Protein AF-A0A930E188-F1 (afdb_monomer_lite)

pLDDT: mean 73.56, std 12.76, range [31.89, 90.88]

InterPro domains:
  IPR025531 Protein of unknown function DUF4418 [PF14387] (14-129)

Sequence (132 aa):
MEILKKKFINFIVLLLGVVLALTPFIIAPVCPAMANGMRMSCYYSGLFATYVGIGIVITSLISIFVNNKIVNIVLSVINIIAGVCVHLIPNKIIKISVGMGKDGAPRFMGYCMKDTMECIKHHTFTIVSILG

Radius of gyration: 17.39 Å; chains: 1; bounding box: 45×28×47 Å

Organism: NCBI:txid33033

Secondary structure (DSSP, 8-state):
-HHHHHHHHHHHHHHHHHHHHHHHHHTSPPPPPPTTSPPPHHHHHHHHHHHHHHHHHHHHHHHHH---HHHHHHHHHHHHHHHHHHHHTTTTSS--EEEE-TTSPEEETT----TTSHHHHTT-S---SS--

Foldseek 3Di:
DVLCVVLVVLVVQLVVLVCQLCCCPPQAPFFDQDPVRDHALSVVLNVLSNVLSVVSNVLSVVLSVDPDPVSVVVSVVVNVVSVVCNVCQLQVVPWDFPDADPVRHTHGHNDDDDCPTSNNVSCPSPDDPPPD

Structure (mmCIF, N/CA/C/O backbone):
data_AF-A0A930E188-F1
#
_entry.id   AF-A0A930E188-F1
#
loop_
_atom_site.group_PDB
_atom_site.id
_atom_site.type_symbol
_atom_site.label_atom_id
_atom_site.label_alt_id
_atom_site.label_comp_id
_atom_site.label_asym_id
_atom_site.label_entity_id
_atom_site.label_seq_id
_atom_site.pdbx_PDB_ins_code
_atom_site.Cartn_x
_atom_site.Cartn_y
_atom_site.Cartn_z
_atom_site.occupancy
_atom_site.B_iso_or_equiv
_atom_site.auth_seq_id
_atom_site.auth_comp_id
_atom_site.auth_asym_id
_atom_site.auth_atom_id
_atom_site.pdbx_PDB_model_num
ATOM 1 N N . MET A 1 1 ? -21.201 -15.683 20.700 1.00 48.59 1 MET A N 1
ATOM 2 C CA . MET A 1 1 ? -21.190 -15.260 19.277 1.00 48.59 1 MET A CA 1
ATOM 3 C C . MET A 1 1 ? -21.495 -13.759 19.082 1.00 48.59 1 MET A C 1
ATOM 5 O O . MET A 1 1 ? -21.792 -13.350 17.971 1.00 48.59 1 MET A O 1
ATOM 9 N N . GLU A 1 2 ? -21.393 -12.904 20.114 1.00 50.53 2 GLU A N 1
ATOM 10 C CA . GLU A 1 2 ? -21.699 -11.458 19.997 1.00 50.53 2 GLU A CA 1
ATOM 11 C C . GLU A 1 2 ? -20.457 -10.574 19.787 1.00 50.53 2 GLU A C 1
ATOM 13 O O . GLU A 1 2 ? -20.514 -9.560 19.093 1.00 50.53 2 GLU A O 1
ATOM 18 N N . ILE A 1 3 ? -19.301 -10.998 20.308 1.00 53.53 3 ILE A N 1
ATOM 19 C CA . ILE A 1 3 ? -18.008 -10.318 20.114 1.00 53.53 3 ILE A CA 1
ATOM 20 C C . ILE A 1 3 ? -17.592 -10.342 18.638 1.00 53.53 3 ILE A C 1
ATOM 22 O O . ILE A 1 3 ? -17.099 -9.339 18.122 1.00 53.53 3 ILE A O 1
ATOM 26 N N . LEU A 1 4 ? -17.872 -11.452 17.942 1.00 53.91 4 LEU A N 1
ATOM 27 C CA . LEU A 1 4 ? -17.606 -11.589 16.511 1.00 53.91 4 LEU A CA 1
ATOM 28 C C . LEU A 1 4 ? -18.449 -10.608 15.685 1.00 53.91 4 LEU A C 1
ATOM 30 O O . LEU A 1 4 ? -17.914 -10.016 14.763 1.00 53.91 4 LEU A O 1
ATOM 34 N N . LYS A 1 5 ? -19.722 -10.366 16.045 1.00 56.88 5 LYS A N 1
ATOM 35 C CA . LYS A 1 5 ? -20.586 -9.383 15.360 1.00 56.88 5 LYS A CA 1
ATOM 36 C C . LYS A 1 5 ? -20.114 -7.942 15.571 1.00 56.88 5 LYS A C 1
ATOM 38 O O . LYS A 1 5 ? -20.101 -7.170 14.620 1.00 56.88 5 LYS A O 1
ATOM 43 N N . LYS A 1 6 ? -19.686 -7.579 16.789 1.00 62.34 6 LYS A N 1
ATOM 44 C CA . LYS A 1 6 ? -19.183 -6.222 17.091 1.00 62.34 6 LYS A CA 1
ATOM 45 C C . LYS A 1 6 ? -17.824 -5.915 16.455 1.00 62.34 6 LYS A C 1
ATOM 47 O O . LYS A 1 6 ? -17.556 -4.756 16.161 1.00 62.34 6 LYS A O 1
ATOM 52 N N . LYS A 1 7 ? -16.971 -6.927 16.257 1.00 70.25 7 LYS A N 1
ATOM 53 C CA . LYS A 1 7 ? -15.609 -6.774 15.702 1.00 70.25 7 LYS A CA 1
ATOM 54 C C . LYS A 1 7 ? -15.448 -7.367 14.298 1.00 70.25 7 LYS A C 1
ATOM 56 O O . LYS A 1 7 ? -14.330 -7.442 13.797 1.00 70.25 7 LYS A O 1
ATOM 61 N N . PHE A 1 8 ? -16.553 -7.737 13.647 1.00 78.56 8 PHE A N 1
ATOM 62 C CA . PHE A 1 8 ? -16.563 -8.349 12.316 1.00 78.56 8 PHE A CA 1
ATOM 63 C C . PHE A 1 8 ? -15.866 -7.470 11.275 1.00 78.56 8 PHE A C 1
ATOM 65 O O . PHE A 1 8 ? -15.075 -7.957 10.477 1.00 78.56 8 PHE A O 1
ATOM 72 N N . ILE A 1 9 ? -16.100 -6.157 11.344 1.00 78.69 9 ILE A N 1
ATOM 73 C CA . ILE A 1 9 ? -15.486 -5.179 10.441 1.00 78.69 9 ILE A CA 1
ATOM 74 C C . ILE A 1 9 ? -13.961 -5.181 10.601 1.00 78.69 9 ILE A C 1
ATOM 76 O O . ILE A 1 9 ? -13.252 -5.304 9.610 1.00 78.69 9 ILE A O 1
ATOM 80 N N . ASN A 1 10 ? -13.442 -5.138 11.835 1.00 80.56 10 ASN A N 1
ATOM 81 C CA . ASN A 1 10 ? -11.996 -5.206 12.081 1.00 80.56 10 ASN A CA 1
ATOM 82 C C . ASN A 1 10 ? -11.393 -6.528 11.592 1.00 80.56 10 ASN A C 1
ATOM 84 O O . ASN A 1 10 ? -10.270 -6.540 11.097 1.00 80.56 10 ASN A O 1
ATOM 88 N N . PHE A 1 11 ? -12.136 -7.631 11.703 1.00 82.69 11 PHE A N 1
ATOM 89 C CA . PHE A 1 11 ? -11.699 -8.926 11.189 1.00 82.69 11 PHE A CA 1
ATOM 90 C C . PHE A 1 11 ? -11.623 -8.942 9.654 1.00 82.69 11 PHE A C 1
ATOM 92 O O . PHE A 1 11 ? -10.653 -9.449 9.096 1.00 82.69 11 PHE A O 1
ATOM 99 N N . ILE A 1 12 ? -12.593 -8.328 8.968 1.00 85.62 12 ILE A N 1
ATOM 100 C CA . ILE A 1 12 ? -12.548 -8.142 7.510 1.00 85.62 12 ILE A CA 1
ATOM 101 C C . ILE A 1 12 ? -11.349 -7.276 7.116 1.00 85.62 12 ILE A C 1
ATOM 103 O O . ILE A 1 12 ? -10.606 -7.652 6.215 1.00 85.62 12 ILE A O 1
ATOM 107 N N . VAL A 1 13 ? -11.132 -6.142 7.789 1.00 85.19 13 VAL A N 1
ATOM 108 C CA . VAL A 1 13 ? -10.003 -5.242 7.491 1.00 85.19 13 VAL A CA 1
ATOM 109 C C . VAL A 1 13 ? -8.664 -5.945 7.723 1.00 85.19 13 VAL A C 1
ATOM 111 O O . VAL A 1 13 ? -7.750 -5.793 6.918 1.00 85.19 13 VAL A O 1
ATOM 114 N N . LEU A 1 14 ? -8.564 -6.774 8.764 1.00 87.94 14 LEU A N 1
ATOM 115 C CA . LEU A 1 14 ? -7.393 -7.609 9.014 1.00 87.94 14 LEU A CA 1
ATOM 116 C C . LEU A 1 14 ? -7.152 -8.593 7.864 1.00 87.94 14 LEU A C 1
ATOM 118 O O . LEU A 1 14 ? -6.034 -8.673 7.361 1.00 87.94 14 LEU A O 1
ATOM 122 N N . LEU A 1 15 ? -8.192 -9.297 7.409 1.00 87.75 15 LEU A N 1
ATOM 123 C CA . LEU A 1 15 ? -8.089 -10.238 6.292 1.00 87.75 15 LEU A CA 1
ATOM 124 C C . LEU A 1 15 ? -7.692 -9.525 4.991 1.00 87.75 15 LEU A C 1
ATOM 126 O O . LEU A 1 15 ? -6.794 -9.983 4.289 1.00 87.75 15 LEU A O 1
ATOM 130 N N . LEU A 1 16 ? -8.291 -8.367 4.707 1.00 85.38 16 LEU A N 1
ATOM 131 C CA . LEU A 1 16 ? -7.928 -7.526 3.564 1.00 85.38 16 LEU A CA 1
ATOM 132 C C . LEU A 1 16 ? -6.478 -7.031 3.649 1.00 85.38 16 LEU A C 1
ATOM 134 O O . LEU A 1 16 ? -5.777 -7.042 2.641 1.00 85.38 16 LEU A O 1
ATOM 138 N N . GLY A 1 17 ? -6.001 -6.650 4.837 1.00 85.62 17 GLY A N 1
ATOM 139 C CA . GLY A 1 17 ? -4.606 -6.264 5.062 1.00 85.62 17 GLY A CA 1
ATOM 140 C C . GLY A 1 17 ? -3.624 -7.405 4.777 1.00 85.62 17 GLY A C 1
ATOM 141 O O . GLY A 1 17 ? -2.593 -7.184 4.142 1.00 85.62 17 GLY A O 1
ATOM 142 N N . VAL A 1 18 ? -3.970 -8.636 5.170 1.00 88.44 18 VAL A N 1
ATOM 143 C CA . VAL A 1 18 ? -3.175 -9.838 4.864 1.00 88.44 18 VAL A CA 1
ATOM 144 C C . VAL A 1 18 ? -3.134 -10.098 3.357 1.00 88.44 18 VAL A C 1
ATOM 146 O O . VAL A 1 18 ? -2.053 -10.296 2.801 1.00 88.44 18 VAL A O 1
ATOM 149 N N . VAL A 1 19 ? -4.285 -10.041 2.679 1.00 86.81 19 VAL A N 1
ATOM 150 C CA . VAL A 1 19 ? -4.356 -10.197 1.215 1.00 86.81 19 VAL A CA 1
ATOM 151 C C . VAL A 1 19 ? -3.512 -9.126 0.519 1.00 86.81 19 VAL A C 1
ATOM 153 O O . VAL A 1 19 ? -2.730 -9.447 -0.378 1.00 86.81 19 VAL A O 1
ATOM 156 N N . LEU A 1 20 ? -3.592 -7.870 0.967 1.00 85.44 20 LEU A N 1
ATOM 157 C CA . LEU A 1 20 ? -2.796 -6.770 0.423 1.00 85.44 20 LEU A CA 1
ATOM 158 C C . LEU A 1 20 ? -1.291 -7.008 0.598 1.00 85.44 20 LEU A C 1
ATOM 160 O O . LEU A 1 20 ? -0.526 -6.796 -0.340 1.00 85.44 20 LEU A O 1
ATOM 164 N N . ALA A 1 21 ? -0.862 -7.497 1.764 1.00 85.00 21 ALA A N 1
ATOM 165 C CA . ALA A 1 21 ? 0.547 -7.772 2.035 1.00 85.00 21 ALA A CA 1
ATOM 166 C C . ALA A 1 21 ? 1.117 -8.912 1.172 1.00 85.00 21 ALA A C 1
ATOM 168 O O . ALA A 1 21 ? 2.288 -8.872 0.790 1.00 85.00 21 ALA A O 1
ATOM 169 N N . LEU A 1 22 ? 0.279 -9.903 0.851 1.00 82.56 22 LEU A N 1
ATOM 170 C CA . LEU A 1 22 ? 0.619 -11.071 0.030 1.00 82.56 22 LEU A CA 1
ATOM 171 C C . LEU A 1 22 ? 0.512 -10.809 -1.478 1.00 82.56 22 LEU A C 1
ATOM 173 O O . LEU A 1 22 ? 1.093 -11.548 -2.275 1.00 82.56 22 LEU A O 1
ATOM 177 N N . THR A 1 23 ? -0.211 -9.761 -1.878 1.00 80.31 23 THR A N 1
ATOM 178 C CA . THR A 1 23 ? -0.449 -9.412 -3.286 1.00 80.31 23 THR A CA 1
ATOM 179 C C . THR A 1 23 ? 0.856 -9.323 -4.095 1.00 80.31 23 THR A C 1
ATOM 181 O O . THR A 1 23 ? 0.923 -9.993 -5.125 1.00 80.31 23 THR A O 1
ATOM 184 N N . PRO A 1 24 ? 1.927 -8.644 -3.623 1.00 76.44 24 PRO A N 1
ATOM 185 C CA . PRO A 1 24 ? 3.201 -8.525 -4.344 1.00 76.44 24 PRO A CA 1
ATOM 186 C C . PRO A 1 24 ? 3.986 -9.831 -4.536 1.00 76.44 24 PRO A C 1
ATOM 188 O O . PRO A 1 24 ? 4.988 -9.837 -5.251 1.00 76.44 24 PRO A O 1
ATOM 191 N N . PHE A 1 25 ? 3.578 -10.913 -3.864 1.00 77.94 25 PHE A N 1
ATOM 192 C CA . PHE A 1 25 ? 4.265 -12.207 -3.881 1.00 77.94 25 PHE A CA 1
ATOM 193 C C . PHE A 1 25 ? 3.471 -13.300 -4.601 1.00 77.94 25 PHE A C 1
ATOM 195 O O . PHE A 1 25 ? 4.081 -14.177 -5.202 1.00 77.94 25 PHE A O 1
ATOM 202 N N . ILE A 1 26 ? 2.134 -13.268 -4.524 1.00 76.19 26 ILE A N 1
ATOM 203 C CA . ILE A 1 26 ? 1.269 -14.358 -5.012 1.00 76.19 26 ILE A CA 1
ATOM 204 C C . ILE A 1 26 ? 0.428 -13.929 -6.215 1.00 76.19 26 ILE A C 1
ATOM 206 O O . ILE A 1 26 ? 0.383 -14.624 -7.222 1.00 76.19 26 ILE A O 1
ATOM 210 N N . ILE A 1 27 ? -0.277 -12.804 -6.093 1.00 69.31 27 ILE A N 1
ATOM 211 C CA . ILE A 1 27 ? -1.292 -12.383 -7.073 1.00 69.31 27 ILE A CA 1
ATOM 212 C C . ILE A 1 27 ? -0.642 -11.576 -8.198 1.00 69.31 27 ILE A C 1
ATOM 214 O O . ILE A 1 27 ? -1.064 -11.620 -9.350 1.00 69.31 27 ILE A O 1
ATOM 218 N N . ALA A 1 28 ? 0.361 -10.794 -7.824 1.00 70.81 28 ALA A N 1
ATOM 219 C CA . ALA A 1 28 ? 0.806 -9.646 -8.574 1.00 70.81 28 ALA A CA 1
ATOM 220 C C . ALA A 1 28 ? 2.326 -9.490 -8.343 1.00 70.81 28 ALA A C 1
ATOM 222 O O . ALA A 1 28 ? 2.772 -8.622 -7.587 1.00 70.81 28 ALA A O 1
ATOM 223 N N . PRO A 1 29 ? 3.139 -10.416 -8.883 1.00 69.56 29 PRO A N 1
ATOM 224 C CA . PRO A 1 29 ? 4.547 -10.522 -8.529 1.00 69.56 29 PRO A CA 1
ATOM 225 C C . PRO A 1 29 ? 5.357 -9.306 -8.993 1.00 69.56 29 PRO A C 1
ATOM 227 O O . PRO A 1 29 ? 5.238 -8.829 -10.125 1.00 69.56 29 PRO A O 1
ATOM 230 N N . VAL A 1 30 ? 6.223 -8.810 -8.109 1.00 71.88 30 VAL A N 1
ATOM 231 C CA . VAL A 1 30 ? 7.165 -7.727 -8.433 1.00 71.88 30 VAL A CA 1
ATOM 232 C C . VAL A 1 30 ? 8.327 -8.188 -9.309 1.00 71.88 30 VAL A C 1
ATOM 234 O O . VAL A 1 30 ? 8.714 -9.355 -9.308 1.00 71.88 30 VAL A O 1
ATOM 237 N N . CYS A 1 31 ? 8.959 -7.237 -10.007 1.00 71.69 31 CYS A N 1
ATOM 238 C CA . CYS A 1 31 ? 10.159 -7.521 -10.790 1.00 71.69 31 CYS A CA 1
ATOM 239 C C . CYS A 1 31 ? 11.302 -8.102 -9.932 1.00 71.69 31 CYS A C 1
ATOM 241 O O . CYS A 1 31 ? 11.628 -7.532 -8.880 1.00 71.69 31 CYS A O 1
ATOM 243 N N . PRO A 1 32 ? 11.986 -9.157 -10.416 1.00 69.38 32 PRO A N 1
ATOM 244 C CA . PRO A 1 32 ? 13.183 -9.681 -9.773 1.00 69.38 32 PRO A CA 1
ATOM 245 C C . PRO A 1 32 ? 14.347 -8.680 -9.838 1.00 69.38 32 PRO A C 1
ATOM 247 O O . PRO A 1 32 ? 14.324 -7.694 -10.582 1.00 69.38 32 PRO A O 1
ATOM 250 N N . ALA A 1 33 ? 15.386 -8.932 -9.037 1.00 71.06 33 ALA A N 1
ATOM 251 C CA . ALA A 1 33 ? 16.620 -8.156 -9.101 1.00 71.06 33 ALA A CA 1
ATOM 252 C C . ALA A 1 33 ? 17.249 -8.261 -10.499 1.00 71.06 33 ALA A C 1
ATOM 254 O O . ALA A 1 33 ? 17.267 -9.333 -11.104 1.00 71.06 33 ALA A O 1
ATOM 255 N N . MET A 1 34 ? 17.768 -7.147 -11.017 1.00 71.19 34 MET A N 1
ATOM 256 C CA . MET A 1 34 ? 18.509 -7.159 -12.275 1.00 71.19 34 MET A CA 1
ATOM 257 C C . MET A 1 34 ? 19.840 -7.906 -12.109 1.00 71.19 34 MET A C 1
ATOM 259 O O . MET A 1 34 ? 20.406 -7.948 -11.018 1.00 71.19 34 MET A O 1
ATOM 263 N N . ALA A 1 35 ? 20.394 -8.406 -13.217 1.00 71.31 35 ALA A N 1
ATOM 264 C CA . ALA A 1 35 ? 21.690 -9.097 -13.248 1.00 71.31 35 ALA A CA 1
ATOM 265 C C . ALA A 1 35 ? 22.866 -8.262 -12.693 1.00 71.31 35 ALA A C 1
ATOM 267 O O . ALA A 1 35 ? 23.878 -8.807 -12.278 1.00 71.31 35 ALA A O 1
ATOM 268 N N . ASN A 1 36 ? 22.726 -6.936 -12.656 1.00 71.31 36 ASN A N 1
ATOM 269 C CA . ASN A 1 36 ? 23.698 -5.995 -12.095 1.00 71.31 36 ASN A CA 1
ATOM 270 C C . ASN A 1 36 ? 23.437 -5.652 -10.610 1.00 71.31 36 ASN A C 1
ATOM 272 O O . ASN A 1 36 ? 23.963 -4.661 -10.111 1.00 71.31 36 ASN A O 1
ATOM 276 N N . GLY A 1 37 ? 22.586 -6.417 -9.916 1.00 70.88 37 GLY A N 1
ATOM 277 C CA . GLY A 1 37 ? 22.263 -6.239 -8.495 1.00 70.88 37 GLY A CA 1
ATOM 278 C C . GLY A 1 37 ? 21.290 -5.094 -8.181 1.00 70.88 37 GLY A C 1
ATOM 279 O O . GLY A 1 37 ? 20.841 -4.965 -7.043 1.00 70.88 37 GLY A O 1
ATOM 280 N N . MET A 1 38 ? 20.914 -4.273 -9.167 1.00 71.12 38 MET A N 1
ATOM 281 C CA . MET A 1 38 ? 19.991 -3.152 -8.968 1.00 71.12 38 MET A CA 1
ATOM 282 C C . MET A 1 38 ? 18.518 -3.603 -8.956 1.00 71.12 38 MET A C 1
ATOM 284 O O . MET A 1 38 ? 18.125 -4.554 -9.637 1.00 71.12 38 MET A O 1
ATOM 288 N N . ARG A 1 39 ? 17.670 -2.890 -8.201 1.00 73.50 39 ARG A N 1
ATOM 289 C CA . ARG A 1 39 ? 16.217 -3.132 -8.118 1.00 73.50 39 ARG A CA 1
ATOM 290 C C . ARG A 1 39 ? 15.441 -2.131 -8.980 1.00 73.50 39 ARG A C 1
ATOM 292 O O . ARG A 1 39 ? 15.806 -0.961 -9.082 1.00 73.50 39 ARG A O 1
ATOM 299 N N . MET A 1 40 ? 14.364 -2.594 -9.614 1.00 72.44 40 MET A N 1
ATOM 300 C CA . MET A 1 40 ? 13.453 -1.739 -10.391 1.00 72.44 40 MET A CA 1
ATOM 301 C C . MET A 1 40 ? 12.504 -0.959 -9.490 1.00 72.44 40 MET A C 1
ATOM 303 O O . MET A 1 40 ? 12.265 -1.346 -8.355 1.00 72.44 40 MET A O 1
ATOM 307 N N . SER A 1 41 ? 11.893 0.107 -10.007 1.00 72.00 41 SER A N 1
ATOM 308 C CA . SER A 1 41 ? 10.929 0.882 -9.216 1.00 72.00 41 SER A CA 1
ATOM 309 C C . SER A 1 41 ? 9.689 0.062 -8.806 1.00 72.00 41 SER A C 1
ATOM 311 O O . SER A 1 41 ? 9.206 0.214 -7.688 1.00 72.00 41 SER A O 1
ATOM 313 N N . CYS A 1 42 ? 9.251 -0.885 -9.652 1.00 72.62 42 CYS A N 1
ATOM 314 C CA . CYS A 1 42 ? 8.180 -1.844 -9.352 1.00 72.62 42 CYS A CA 1
ATOM 315 C C . CYS A 1 42 ? 8.462 -2.674 -8.088 1.00 72.62 42 CYS A C 1
ATOM 317 O O . CYS A 1 42 ? 7.555 -2.918 -7.295 1.00 72.62 42 CYS A O 1
ATOM 319 N N . TYR A 1 43 ? 9.729 -3.033 -7.847 1.00 77.94 4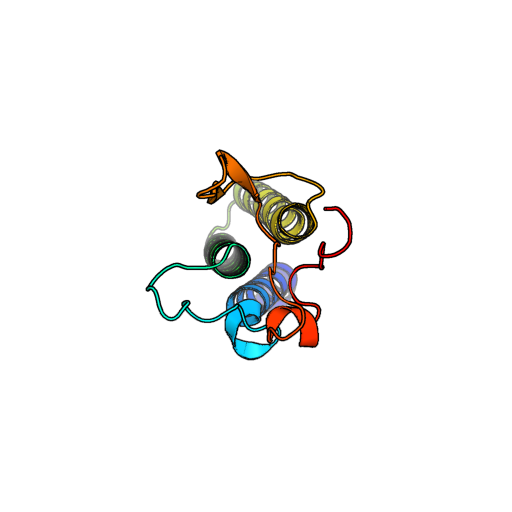3 TYR A N 1
ATOM 320 C CA . TYR A 1 43 ? 10.126 -3.724 -6.620 1.00 77.94 43 TYR A CA 1
ATOM 321 C C . TYR A 1 43 ? 9.763 -2.902 -5.379 1.00 77.94 43 TYR A C 1
ATOM 323 O O . TYR A 1 43 ? 9.175 -3.429 -4.441 1.00 77.94 43 TYR A O 1
ATOM 331 N N . TYR A 1 44 ? 10.043 -1.597 -5.396 1.00 77.38 44 TYR A N 1
ATOM 332 C CA . TYR A 1 44 ? 9.718 -0.705 -4.284 1.00 77.38 44 TYR A CA 1
ATOM 333 C C . TYR A 1 44 ? 8.217 -0.453 -4.138 1.00 77.38 44 TYR A C 1
ATOM 335 O O . TYR A 1 44 ? 7.750 -0.250 -3.023 1.00 77.38 44 TYR A O 1
ATOM 343 N N . SER A 1 45 ? 7.451 -0.498 -5.229 1.00 78.19 45 SER A N 1
ATOM 344 C CA . SER A 1 45 ? 5.987 -0.395 -5.176 1.00 78.19 45 SER A CA 1
ATOM 345 C C . SER A 1 45 ? 5.340 -1.604 -4.520 1.00 78.19 45 SER A C 1
ATOM 347 O O . SER A 1 45 ? 4.470 -1.432 -3.667 1.00 78.19 45 SER A O 1
ATOM 349 N N . GLY A 1 46 ? 5.794 -2.816 -4.845 1.00 78.94 46 GLY A N 1
ATOM 350 C CA . GLY A 1 46 ? 5.323 -3.995 -4.126 1.00 78.94 46 GLY A CA 1
ATOM 351 C C . GLY A 1 46 ? 5.789 -4.010 -2.681 1.00 78.94 46 GLY A C 1
ATOM 352 O O . GLY A 1 46 ? 4.980 -4.268 -1.802 1.00 78.94 46 GLY A O 1
ATOM 353 N N . LEU A 1 47 ? 7.036 -3.615 -2.409 1.00 84.06 47 LEU A N 1
ATOM 354 C CA . LEU A 1 47 ? 7.526 -3.472 -1.037 1.00 84.06 47 LEU A CA 1
ATOM 355 C C . LEU A 1 47 ? 6.667 -2.485 -0.227 1.00 84.06 47 LEU A C 1
ATOM 357 O O . LEU A 1 47 ? 6.322 -2.754 0.920 1.00 84.06 47 LEU A O 1
ATOM 361 N N . PHE A 1 48 ? 6.278 -1.362 -0.837 1.00 84.44 48 PHE A N 1
ATOM 362 C CA . PHE A 1 48 ? 5.382 -0.378 -0.236 1.00 84.44 48 PHE A CA 1
ATOM 363 C C . PHE A 1 48 ? 4.003 -0.974 0.067 1.00 84.44 48 PHE A C 1
ATOM 365 O O . PHE A 1 48 ? 3.527 -0.854 1.195 1.00 84.44 48 PHE A O 1
ATOM 372 N N . ALA A 1 49 ? 3.389 -1.670 -0.895 1.00 84.38 49 ALA A N 1
ATOM 373 C CA . ALA A 1 49 ? 2.114 -2.355 -0.684 1.00 84.38 49 ALA A CA 1
ATOM 374 C C . ALA A 1 49 ? 2.207 -3.414 0.430 1.00 84.38 49 ALA A C 1
ATOM 376 O O . ALA A 1 49 ? 1.319 -3.482 1.279 1.00 84.38 49 ALA A O 1
ATOM 377 N N . THR A 1 50 ? 3.307 -4.174 0.488 1.00 87.31 50 THR A N 1
ATOM 378 C CA . THR A 1 50 ? 3.576 -5.128 1.571 1.00 87.31 50 THR A CA 1
ATOM 379 C C . THR A 1 50 ? 3.659 -4.430 2.923 1.00 87.31 50 THR A C 1
ATOM 381 O O . THR A 1 50 ? 2.959 -4.829 3.851 1.00 87.31 50 THR A O 1
ATOM 384 N N . TYR A 1 51 ? 4.467 -3.375 3.049 1.00 88.75 51 TYR A N 1
ATOM 385 C CA . TYR A 1 51 ? 4.625 -2.662 4.318 1.00 88.75 51 TYR A CA 1
ATOM 386 C C . TYR A 1 51 ? 3.330 -2.013 4.792 1.00 88.75 51 TYR A C 1
ATOM 388 O O . TYR A 1 51 ? 3.007 -2.096 5.976 1.00 88.75 51 TYR A O 1
ATOM 396 N N . VAL A 1 52 ? 2.565 -1.407 3.883 1.00 88.06 52 VAL A N 1
ATOM 397 C CA . VAL A 1 52 ? 1.267 -0.832 4.236 1.00 88.06 52 VAL A CA 1
ATOM 398 C C . VAL A 1 52 ? 0.269 -1.925 4.621 1.00 88.06 52 VAL A C 1
ATOM 400 O O . 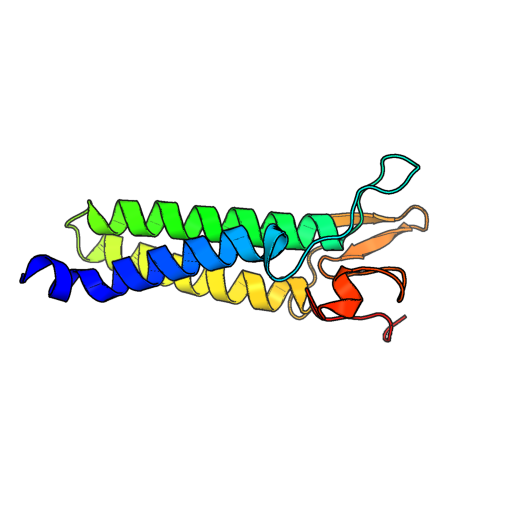VAL A 1 52 ? -0.420 -1.774 5.627 1.00 88.06 52 VAL A O 1
ATOM 403 N N . GLY A 1 53 ? 0.226 -3.046 3.894 1.00 87.50 53 GLY A N 1
ATOM 404 C CA . GLY A 1 53 ? -0.604 -4.200 4.248 1.00 87.50 53 GLY A CA 1
ATOM 405 C C . GLY A 1 53 ? -0.285 -4.739 5.644 1.00 87.50 53 GLY A C 1
ATOM 406 O O . GLY A 1 53 ? -1.189 -4.893 6.463 1.00 87.50 53 GLY A O 1
ATOM 407 N N . ILE A 1 54 ? 1.000 -4.924 5.966 1.00 90.44 54 ILE A N 1
ATOM 408 C CA . ILE A 1 54 ? 1.454 -5.315 7.312 1.00 90.44 54 ILE A CA 1
ATOM 409 C C . ILE A 1 54 ? 1.033 -4.268 8.353 1.00 90.44 54 ILE A C 1
ATOM 411 O O . ILE A 1 54 ? 0.527 -4.629 9.416 1.00 90.44 54 ILE A O 1
ATOM 415 N N . GLY A 1 55 ? 1.183 -2.978 8.042 1.00 89.50 55 GLY A N 1
ATOM 416 C CA . GLY A 1 55 ? 0.725 -1.885 8.898 1.00 89.50 55 GLY A 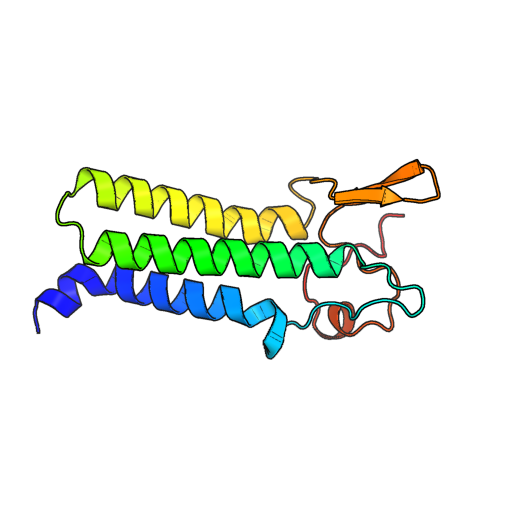CA 1
ATOM 417 C C . GLY A 1 55 ? -0.768 -1.986 9.222 1.00 89.50 55 GLY A C 1
ATOM 418 O O . GLY A 1 55 ? -1.134 -1.932 10.394 1.00 89.50 55 GLY A O 1
ATOM 419 N N . ILE A 1 56 ? -1.611 -2.224 8.212 1.00 89.25 56 ILE A N 1
ATOM 420 C CA . ILE A 1 56 ? -3.064 -2.410 8.369 1.00 89.25 56 ILE A CA 1
ATOM 421 C C . I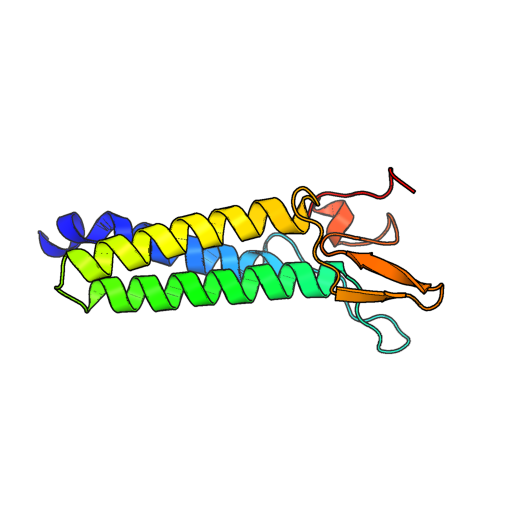LE A 1 56 ? -3.380 -3.637 9.234 1.00 89.25 56 ILE A C 1
ATOM 423 O O . ILE A 1 56 ? -4.302 -3.594 10.050 1.00 89.25 56 ILE A O 1
ATOM 427 N N . VAL A 1 57 ? -2.625 -4.731 9.098 1.00 90.88 57 VAL A N 1
ATOM 428 C CA . VAL A 1 57 ? -2.799 -5.926 9.940 1.00 90.88 57 VAL A CA 1
ATOM 429 C C . VAL A 1 57 ? -2.491 -5.609 11.404 1.00 90.88 57 VAL A C 1
ATOM 431 O O . VAL A 1 57 ? -3.293 -5.936 12.281 1.00 90.88 57 VAL A O 1
ATOM 434 N N . ILE A 1 58 ? -1.373 -4.929 11.674 1.00 90.31 58 ILE A N 1
ATOM 435 C CA . ILE A 1 58 ? -0.954 -4.564 13.035 1.00 90.31 58 ILE A CA 1
ATOM 436 C C . ILE A 1 58 ? -1.961 -3.604 13.676 1.00 90.31 58 ILE A C 1
ATOM 438 O O . ILE A 1 58 ? -2.411 -3.843 14.797 1.00 90.31 58 ILE A O 1
ATOM 442 N N . THR A 1 59 ? -2.369 -2.544 12.977 1.00 88.06 59 THR A N 1
ATOM 443 C CA . THR A 1 59 ? -3.368 -1.595 13.498 1.00 88.06 59 THR A CA 1
ATOM 444 C C . THR A 1 59 ? -4.720 -2.275 13.718 1.00 88.06 59 THR A C 1
ATOM 446 O O . THR A 1 59 ? -5.382 -2.016 14.723 1.00 88.06 59 THR A O 1
ATOM 449 N N . SER A 1 60 ? -5.124 -3.198 12.843 1.00 85.56 60 SER A N 1
ATOM 450 C CA . SER A 1 60 ? -6.373 -3.954 13.008 1.00 85.56 60 SER A CA 1
ATOM 451 C C . SER A 1 60 ? -6.320 -4.888 14.218 1.00 85.56 60 SER A C 1
ATOM 453 O O . SER A 1 60 ? -7.289 -4.946 14.975 1.00 85.56 60 SER A O 1
ATOM 455 N N . LEU A 1 61 ? -5.185 -5.553 14.465 1.00 87.25 61 LEU A N 1
ATOM 456 C CA . LEU A 1 61 ? -4.946 -6.324 15.691 1.00 87.25 61 LEU A CA 1
ATOM 457 C C . LEU A 1 61 ? -5.060 -5.435 16.933 1.00 87.25 61 LEU A C 1
ATOM 459 O O . LEU A 1 61 ? -5.822 -5.755 17.843 1.00 87.25 61 LEU A O 1
ATOM 463 N N . ILE A 1 62 ? -4.378 -4.288 16.951 1.00 86.31 62 ILE A N 1
ATOM 464 C CA . ILE A 1 62 ? -4.429 -3.341 18.077 1.00 86.31 62 ILE A CA 1
ATOM 465 C C . ILE A 1 62 ? -5.871 -2.875 18.328 1.00 86.31 62 ILE A C 1
ATOM 467 O O . ILE A 1 62 ? -6.333 -2.906 19.466 1.00 86.31 62 ILE A O 1
ATOM 471 N N . SER A 1 63 ? -6.618 -2.532 17.276 1.00 82.38 63 SER A N 1
ATOM 472 C CA . SER A 1 63 ? -8.031 -2.124 17.356 1.00 82.38 63 SER A CA 1
ATOM 473 C C . SER A 1 63 ? -8.949 -3.234 17.902 1.00 82.38 63 SER A C 1
ATOM 475 O O . SER A 1 63 ? -9.985 -2.969 18.515 1.00 82.38 63 SER A O 1
ATOM 477 N N . ILE A 1 64 ? -8.574 -4.509 17.734 1.00 81.31 64 ILE A N 1
ATOM 478 C CA . ILE A 1 64 ? -9.287 -5.642 18.341 1.00 81.31 64 ILE A CA 1
ATOM 479 C C . ILE A 1 64 ? -9.002 -5.742 19.845 1.00 81.31 64 ILE A C 1
ATOM 481 O O . ILE A 1 64 ? -9.918 -6.096 20.588 1.00 81.31 64 ILE A O 1
ATOM 485 N N . PHE A 1 65 ? -7.803 -5.419 20.327 1.00 81.56 65 PHE A N 1
ATOM 486 C CA . PHE A 1 65 ? -7.480 -5.489 21.761 1.00 81.56 65 PHE A CA 1
ATOM 487 C C . PHE A 1 65 ? -7.848 -4.214 22.534 1.00 81.56 65 PHE A C 1
ATOM 489 O O . PHE A 1 65 ? -8.187 -4.283 23.716 1.00 81.56 65 PHE A O 1
ATOM 496 N N . VAL A 1 66 ? -7.847 -3.056 21.876 1.00 83.25 66 VAL A N 1
ATOM 497 C CA . VAL A 1 66 ? -8.172 -1.766 22.491 1.00 83.25 66 VAL A CA 1
ATOM 498 C C . VAL A 1 66 ? -9.691 -1.565 22.561 1.00 83.25 66 VAL A C 1
ATOM 500 O O . VAL A 1 66 ? -10.400 -1.590 21.557 1.00 83.25 66 VAL A O 1
ATOM 503 N N . ASN A 1 67 ? -10.208 -1.317 23.769 1.00 76.00 67 ASN A N 1
ATOM 504 C CA . ASN A 1 67 ? -11.632 -1.027 24.009 1.00 76.00 67 ASN A CA 1
ATOM 505 C C . ASN A 1 67 ? -11.969 0.478 23.989 1.00 76.00 67 ASN A C 1
ATOM 507 O O . ASN A 1 67 ? -13.101 0.862 24.281 1.00 76.00 67 ASN A O 1
ATOM 511 N N . ASN A 1 68 ? -11.017 1.346 23.634 1.00 84.06 68 ASN A N 1
ATOM 512 C CA . ASN A 1 68 ? -11.263 2.780 23.520 1.00 84.06 68 ASN A CA 1
ATOM 513 C C . ASN A 1 68 ? -11.864 3.131 22.147 1.00 84.06 68 ASN A C 1
ATOM 515 O O . ASN A 1 68 ? -11.222 2.983 21.107 1.00 84.06 68 ASN A O 1
ATOM 519 N N . LYS A 1 69 ? -13.098 3.650 22.159 1.00 81.44 69 LYS A N 1
ATOM 520 C CA . LYS A 1 69 ? -13.855 4.018 20.954 1.00 81.44 69 LYS A CA 1
ATOM 521 C C . LYS A 1 69 ? -13.140 5.069 20.097 1.00 81.44 69 LYS A C 1
ATOM 523 O O . LYS A 1 69 ? -13.161 4.951 18.876 1.00 81.44 69 LYS A O 1
ATOM 528 N N . ILE A 1 70 ? -12.504 6.066 20.715 1.00 84.94 70 ILE A N 1
ATOM 529 C CA . ILE A 1 70 ? -11.821 7.154 19.994 1.00 84.94 70 ILE A CA 1
ATOM 530 C C . ILE A 1 70 ? -10.609 6.600 19.243 1.00 84.94 70 ILE A C 1
ATOM 532 O O . ILE A 1 70 ? -10.441 6.861 18.055 1.00 84.94 70 ILE A O 1
ATOM 536 N N . VAL A 1 71 ? -9.810 5.771 19.918 1.00 84.56 71 VAL A N 1
ATOM 537 C CA . VAL A 1 71 ? -8.618 5.140 19.335 1.00 84.56 71 VAL A CA 1
ATOM 538 C C . VAL A 1 71 ? -9.007 4.268 18.142 1.00 84.56 71 VAL A C 1
ATOM 540 O O . VAL A 1 71 ? -8.429 4.411 17.069 1.00 84.56 71 VAL A O 1
ATOM 543 N N . ASN A 1 72 ? -10.052 3.446 18.271 1.00 83.38 72 ASN A N 1
ATOM 544 C CA . ASN A 1 72 ? -10.501 2.586 17.171 1.00 83.38 72 ASN A CA 1
ATOM 545 C C . ASN A 1 72 ? -10.991 3.378 15.949 1.00 83.38 72 ASN A C 1
ATOM 547 O O . ASN A 1 72 ? -10.747 2.956 14.817 1.00 83.38 72 ASN A O 1
ATOM 551 N N . ILE A 1 73 ? -11.635 4.534 16.150 1.00 84.75 73 ILE A N 1
ATOM 552 C CA . ILE A 1 73 ? -12.018 5.431 15.049 1.00 84.75 73 ILE A CA 1
ATOM 553 C C . ILE A 1 73 ? -10.769 5.978 14.351 1.00 84.75 73 ILE A C 1
ATOM 555 O O . ILE A 1 73 ? -10.668 5.877 13.130 1.00 84.75 73 ILE A O 1
ATOM 559 N N . VAL A 1 74 ? -9.798 6.496 15.109 1.00 87.88 74 VAL A N 1
ATOM 560 C CA . VAL A 1 74 ? -8.555 7.052 14.546 1.00 87.88 74 VAL A CA 1
ATOM 561 C C . VAL A 1 74 ? -7.783 5.992 13.753 1.00 87.88 74 VAL A C 1
ATOM 563 O O . VAL A 1 74 ? -7.397 6.248 12.614 1.00 87.88 74 VAL A O 1
ATOM 566 N N . LEU A 1 75 ? -7.621 4.781 14.297 1.00 85.69 75 LEU A N 1
ATOM 567 C CA . LEU A 1 75 ? -6.949 3.677 13.598 1.00 85.69 75 LEU A CA 1
ATOM 568 C C . LEU A 1 75 ? -7.686 3.275 12.313 1.00 85.69 75 LEU A C 1
ATOM 570 O O . LEU A 1 75 ? -7.046 2.977 11.306 1.00 85.69 75 LEU A O 1
ATOM 574 N N . SER A 1 76 ? -9.020 3.304 12.322 1.00 84.19 76 SER A N 1
ATOM 575 C CA . SER A 1 76 ? -9.819 3.004 11.128 1.00 84.19 76 SER A CA 1
ATOM 576 C C . SER A 1 76 ? -9.608 4.051 10.034 1.00 84.19 76 SER A C 1
ATOM 578 O O . SER A 1 76 ? -9.413 3.690 8.876 1.00 84.19 76 SER A O 1
ATOM 580 N N . VAL A 1 77 ? -9.579 5.339 10.394 1.00 87.69 77 VAL A N 1
ATOM 581 C CA . VAL A 1 77 ? -9.293 6.431 9.448 1.00 87.69 77 VAL A CA 1
ATOM 582 C C . VAL A 1 77 ? -7.891 6.285 8.856 1.00 87.69 77 VAL A C 1
ATOM 584 O O . VAL A 1 77 ? -7.731 6.384 7.640 1.00 87.69 77 VAL A O 1
ATOM 587 N N . ILE A 1 78 ? -6.888 5.974 9.684 1.00 88.12 78 ILE A N 1
ATOM 588 C CA . ILE A 1 78 ? -5.514 5.728 9.220 1.00 88.12 78 ILE A CA 1
ATOM 589 C C . ILE A 1 78 ? -5.475 4.562 8.227 1.00 88.12 78 ILE A C 1
ATOM 591 O O . ILE A 1 78 ? -4.852 4.688 7.176 1.00 88.12 78 ILE A O 1
ATOM 595 N N . ASN A 1 79 ? -6.172 3.458 8.508 1.00 88.00 79 ASN A N 1
ATOM 596 C CA . ASN A 1 79 ? -6.221 2.303 7.607 1.00 88.00 79 ASN A CA 1
ATOM 597 C C . ASN A 1 79 ? -6.877 2.627 6.262 1.00 88.00 79 ASN A C 1
ATOM 599 O O . ASN A 1 79 ? -6.399 2.161 5.229 1.00 88.00 79 ASN A O 1
ATOM 603 N N . ILE A 1 80 ? -7.931 3.449 6.255 1.00 87.12 80 ILE A N 1
ATOM 604 C CA . ILE A 1 80 ? -8.571 3.909 5.015 1.00 87.12 80 ILE A CA 1
ATOM 605 C C . ILE A 1 80 ? -7.588 4.748 4.195 1.00 87.12 80 ILE A C 1
ATOM 607 O O . ILE A 1 80 ? -7.390 4.470 3.014 1.00 87.12 80 ILE A O 1
ATOM 611 N N . ILE A 1 81 ? -6.930 5.731 4.820 1.00 88.69 81 ILE A N 1
ATOM 612 C CA . ILE A 1 81 ? -5.934 6.578 4.146 1.00 88.69 81 ILE A CA 1
ATOM 613 C C . ILE A 1 81 ? -4.791 5.716 3.600 1.00 88.69 81 ILE A C 1
ATOM 615 O O . ILE A 1 81 ? -4.404 5.862 2.443 1.00 88.69 81 ILE A O 1
ATOM 619 N N . ALA A 1 82 ? -4.286 4.777 4.400 1.00 86.31 82 ALA A N 1
ATOM 620 C CA . ALA A 1 82 ? -3.216 3.873 4.008 1.00 86.31 82 ALA A CA 1
ATOM 621 C C . ALA A 1 82 ? -3.616 2.998 2.805 1.00 86.31 82 ALA A C 1
ATOM 623 O O . ALA A 1 82 ? -2.861 2.907 1.837 1.00 86.31 82 ALA A O 1
ATOM 624 N N . GLY A 1 83 ? -4.823 2.423 2.817 1.00 83.38 83 GLY A N 1
ATOM 625 C CA . GLY A 1 83 ? -5.353 1.647 1.693 1.00 83.38 83 GLY A CA 1
ATOM 626 C C . GLY A 1 83 ? -5.497 2.478 0.414 1.00 83.38 83 GLY A C 1
ATOM 627 O O . GLY A 1 83 ? -5.092 2.038 -0.662 1.00 83.38 83 GLY A O 1
ATOM 628 N N . VAL A 1 84 ? -5.991 3.712 0.534 1.00 85.69 84 VAL A N 1
ATOM 629 C CA . VAL A 1 84 ? -6.105 4.654 -0.588 1.00 85.69 84 VAL A CA 1
ATOM 630 C C . VAL A 1 84 ? -4.721 5.022 -1.146 1.00 85.69 84 VAL A C 1
ATOM 632 O O . VAL A 1 84 ? -4.527 5.011 -2.363 1.00 85.69 84 VAL A O 1
ATOM 635 N N . CYS A 1 85 ? -3.724 5.257 -0.289 1.00 82.81 85 CYS A N 1
ATOM 636 C CA . CYS A 1 85 ? -2.346 5.543 -0.701 1.00 82.81 85 CYS A CA 1
ATOM 637 C C . CYS A 1 85 ? -1.709 4.398 -1.504 1.00 82.81 85 CYS A C 1
ATOM 639 O O . CYS A 1 85 ? -1.022 4.659 -2.494 1.00 82.81 85 CYS A O 1
ATOM 641 N N . VAL A 1 86 ? -1.963 3.137 -1.133 1.00 78.81 86 VAL A N 1
ATOM 642 C CA . VAL A 1 86 ? -1.466 1.959 -1.876 1.00 78.81 86 VAL A CA 1
ATOM 643 C C . VAL A 1 86 ? -2.053 1.873 -3.280 1.00 78.81 86 VAL A C 1
ATOM 645 O O . VAL A 1 86 ? -1.418 1.308 -4.165 1.00 78.81 86 VAL A O 1
ATOM 648 N N . HIS A 1 87 ? -3.212 2.482 -3.522 1.00 75.50 87 HIS A N 1
ATOM 649 C CA . HIS A 1 87 ? -3.753 2.610 -4.868 1.00 75.50 87 HIS A CA 1
ATOM 650 C C . HIS A 1 87 ? -3.213 3.853 -5.593 1.00 75.50 87 HIS A C 1
ATOM 652 O O . HIS A 1 87 ? -2.758 3.748 -6.727 1.00 75.50 87 HIS A O 1
ATOM 658 N N . LEU A 1 88 ? -3.216 5.026 -4.954 1.00 76.62 88 LEU A N 1
ATOM 659 C CA . LEU A 1 88 ? -2.857 6.305 -5.587 1.00 76.62 88 LEU A CA 1
ATOM 660 C C . LEU A 1 88 ? -1.380 6.407 -5.997 1.00 76.62 88 LEU A C 1
ATOM 662 O O . LEU A 1 88 ? -1.073 6.968 -7.053 1.00 76.62 88 LEU A O 1
ATOM 666 N N . ILE A 1 89 ? -0.466 5.904 -5.160 1.00 74.62 89 ILE A N 1
ATOM 667 C CA . ILE A 1 89 ? 0.982 6.069 -5.359 1.00 74.62 89 ILE A CA 1
ATOM 668 C C . ILE A 1 89 ? 1.476 5.226 -6.542 1.00 74.62 89 ILE A C 1
ATOM 670 O O . ILE A 1 89 ? 2.101 5.787 -7.445 1.00 74.62 89 ILE A O 1
ATOM 674 N N . PRO A 1 90 ? 1.178 3.914 -6.627 1.00 67.81 90 PRO A N 1
ATOM 675 C CA . PRO A 1 90 ? 1.620 3.122 -7.769 1.00 67.81 90 PRO A CA 1
ATOM 676 C C . PRO A 1 90 ? 0.911 3.502 -9.076 1.00 67.81 90 PRO A C 1
ATOM 678 O O . PRO A 1 90 ? 1.492 3.312 -10.136 1.00 67.81 90 PRO A O 1
ATOM 681 N N . ASN A 1 91 ? -0.290 4.096 -9.007 1.00 68.62 91 ASN A N 1
ATOM 682 C CA . ASN A 1 91 ? -1.005 4.661 -10.162 1.00 68.62 91 ASN A CA 1
ATOM 683 C C . ASN A 1 91 ? -0.453 6.023 -10.641 1.00 68.62 91 ASN A C 1
ATOM 685 O O . ASN A 1 91 ? -1.031 6.626 -11.542 1.00 68.62 91 ASN A O 1
ATOM 689 N N . LYS A 1 92 ? 0.627 6.556 -10.045 1.00 63.72 92 LYS A N 1
ATOM 690 C CA . LYS A 1 92 ? 1.215 7.879 -10.359 1.00 63.72 92 LYS A CA 1
ATOM 691 C C . LYS A 1 92 ? 0.284 9.089 -10.183 1.00 63.72 92 LYS A C 1
ATOM 693 O O . LYS A 1 92 ? 0.657 10.192 -10.586 1.00 63.72 92 LYS A O 1
ATOM 698 N N . ILE A 1 93 ? -0.868 8.932 -9.531 1.00 69.44 93 ILE A N 1
ATOM 699 C CA . ILE A 1 93 ? -1.707 10.076 -9.139 1.00 69.44 93 ILE A CA 1
ATOM 700 C C . ILE A 1 93 ? -0.931 10.929 -8.125 1.00 69.44 93 ILE A C 1
ATOM 702 O O . ILE A 1 93 ? -0.922 12.155 -8.209 1.00 69.44 93 ILE A O 1
ATOM 706 N N . ILE A 1 94 ? -0.191 10.265 -7.229 1.00 68.81 94 ILE A N 1
ATOM 707 C CA . ILE A 1 94 ? 0.790 10.887 -6.336 1.00 68.81 94 ILE A CA 1
ATOM 708 C C . ILE A 1 94 ? 2.189 10.432 -6.761 1.00 68.81 94 ILE A C 1
ATOM 710 O O . ILE A 1 94 ? 2.540 9.257 -6.655 1.00 68.81 94 ILE A O 1
ATOM 714 N N . LYS A 1 95 ? 3.005 11.370 -7.249 1.00 69.50 95 LYS A N 1
ATOM 715 C CA . LYS A 1 95 ? 4.362 11.091 -7.736 1.00 69.50 95 LYS A CA 1
ATOM 716 C C . LYS A 1 95 ? 5.350 11.043 -6.569 1.00 69.50 95 LYS A C 1
ATOM 718 O O . LYS A 1 95 ? 5.839 12.078 -6.132 1.00 69.50 95 LYS A O 1
ATOM 723 N N . ILE A 1 96 ? 5.670 9.839 -6.096 1.00 71.19 96 ILE A N 1
ATOM 724 C CA . ILE A 1 96 ? 6.730 9.617 -5.099 1.00 71.19 96 ILE A CA 1
ATOM 725 C C . ILE A 1 96 ? 7.986 9.108 -5.807 1.00 71.19 96 ILE A C 1
ATOM 727 O O . ILE A 1 96 ? 7.952 8.055 -6.454 1.00 71.19 96 ILE A O 1
ATOM 731 N N . SER A 1 97 ? 9.082 9.868 -5.711 1.00 72.25 97 SER A N 1
ATOM 732 C CA . SER A 1 97 ? 10.381 9.455 -6.238 1.00 72.25 97 SER A CA 1
ATOM 733 C C . SER A 1 97 ? 11.072 8.497 -5.264 1.00 72.25 97 SER A C 1
ATOM 735 O O . SER A 1 97 ? 11.111 8.716 -4.058 1.00 72.25 97 SER A O 1
ATOM 737 N N . VAL A 1 98 ? 11.612 7.404 -5.799 1.00 72.31 98 VAL A N 1
ATOM 738 C CA . VAL A 1 98 ? 12.328 6.357 -5.046 1.00 72.31 98 VAL A CA 1
ATOM 739 C C . VAL A 1 98 ? 13.844 6.461 -5.254 1.00 72.31 98 VAL A C 1
ATOM 741 O O . VAL A 1 98 ? 14.620 5.651 -4.759 1.00 72.31 98 VAL A O 1
ATOM 744 N N . GLY A 1 99 ? 14.285 7.460 -6.016 1.00 69.56 99 GLY A N 1
ATOM 745 C CA . GLY A 1 99 ? 15.688 7.731 -6.290 1.00 69.56 99 GLY A CA 1
ATOM 746 C C . GLY A 1 99 ? 15.884 8.404 -7.641 1.00 69.56 99 GLY A C 1
ATOM 747 O O . GLY A 1 99 ? 14.931 8.614 -8.395 1.00 69.56 99 GLY A O 1
ATOM 748 N N . MET A 1 100 ? 17.135 8.722 -7.953 1.00 65.31 100 MET A N 1
ATOM 749 C CA . MET A 1 100 ? 17.530 9.299 -9.236 1.00 65.31 100 MET A CA 1
ATOM 750 C C . MET A 1 100 ? 18.097 8.199 -10.137 1.00 65.31 100 MET A C 1
ATOM 752 O O . MET A 1 100 ? 18.884 7.359 -9.696 1.00 65.31 100 MET A O 1
ATOM 756 N N . GLY A 1 101 ? 17.649 8.148 -11.391 1.00 64.12 101 GLY A N 1
ATOM 757 C CA . GLY A 1 101 ? 18.234 7.280 -12.407 1.00 64.12 101 GLY A CA 1
ATOM 758 C C . GLY A 1 101 ? 19.642 7.740 -12.786 1.00 64.12 101 GLY A C 1
ATOM 759 O O . GLY A 1 101 ? 20.033 8.870 -12.505 1.00 64.12 101 GLY A O 1
ATOM 760 N N . LYS A 1 102 ? 20.396 6.869 -13.468 1.00 62.69 102 LYS A N 1
ATOM 761 C CA . LYS A 1 102 ? 21.725 7.216 -14.005 1.00 62.69 102 LYS A CA 1
ATOM 762 C C . LYS A 1 102 ? 21.680 8.392 -14.991 1.00 62.69 102 LYS A C 1
ATOM 764 O O . LYS A 1 102 ? 22.678 9.079 -15.146 1.00 62.69 102 LYS A O 1
ATOM 769 N N . ASP A 1 103 ? 20.510 8.650 -15.567 1.00 65.12 103 ASP A N 1
ATOM 770 C CA . ASP A 1 103 ? 20.255 9.705 -16.550 1.00 65.12 103 ASP A CA 1
ATOM 771 C C . ASP A 1 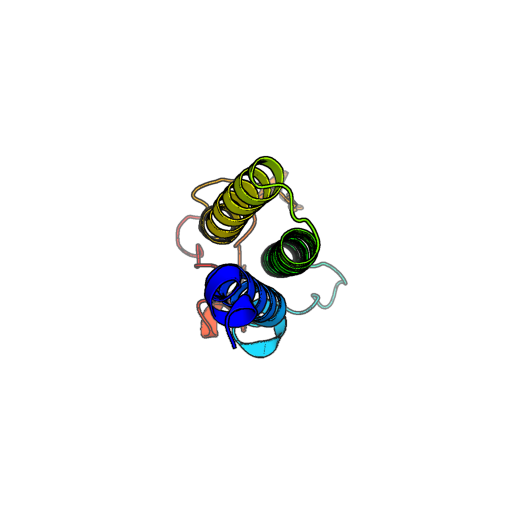103 ? 19.831 11.036 -15.890 1.00 65.12 103 ASP A C 1
ATOM 773 O O . ASP A 1 103 ? 19.365 11.949 -16.562 1.00 65.12 103 ASP A O 1
ATOM 777 N N . GLY A 1 104 ? 19.903 11.141 -14.555 1.00 65.38 104 GLY A N 1
ATOM 778 C CA . GLY A 1 104 ? 19.457 12.317 -13.794 1.00 65.38 104 GLY A CA 1
ATOM 779 C C . GLY A 1 104 ? 17.935 12.430 -13.618 1.00 65.38 104 GLY A C 1
ATOM 780 O O . GLY A 1 104 ? 17.470 13.219 -12.801 1.00 65.38 104 GLY A O 1
ATOM 781 N N . ALA A 1 105 ? 17.145 11.610 -14.318 1.00 67.38 105 ALA A N 1
ATOM 782 C CA . ALA A 1 105 ? 15.689 11.601 -14.197 1.00 67.38 105 ALA A CA 1
ATOM 783 C C . ALA A 1 105 ? 15.212 10.914 -12.894 1.00 67.38 105 ALA A C 1
ATOM 785 O O . ALA A 1 105 ? 15.711 9.836 -12.542 1.00 67.38 105 ALA A O 1
ATOM 786 N N . PRO A 1 106 ? 14.223 11.478 -12.173 1.00 66.62 106 PRO A N 1
ATOM 787 C CA . PRO A 1 106 ? 13.656 10.853 -10.981 1.00 66.62 106 PRO A CA 1
ATOM 788 C C . PRO A 1 106 ? 12.898 9.567 -11.338 1.00 66.62 106 PRO A C 1
ATOM 790 O O . PRO A 1 106 ? 12.055 9.538 -12.234 1.00 66.62 106 PRO A O 1
ATOM 793 N N . ARG A 1 107 ? 13.173 8.487 -10.603 1.00 68.06 107 ARG A N 1
ATOM 794 C CA . ARG A 1 107 ? 12.442 7.220 -10.719 1.00 68.06 107 ARG A CA 1
ATOM 795 C C . ARG A 1 107 ? 11.249 7.244 -9.783 1.00 68.06 107 ARG A C 1
ATOM 797 O O . ARG A 1 107 ? 11.421 7.349 -8.573 1.00 68.06 107 ARG A O 1
ATOM 804 N N . PHE A 1 108 ? 10.054 7.108 -10.335 1.00 71.31 108 PHE A N 1
ATOM 805 C CA . PHE A 1 108 ? 8.815 7.057 -9.562 1.00 71.31 108 PHE A CA 1
ATOM 806 C C . PHE A 1 108 ? 8.396 5.617 -9.273 1.00 71.31 108 PHE A C 1
ATOM 808 O O . PHE A 1 108 ? 8.728 4.712 -10.037 1.00 71.31 108 PHE A O 1
ATOM 815 N N . MET A 1 109 ? 7.646 5.413 -8.190 1.00 70.75 109 MET A N 1
ATOM 816 C CA . MET A 1 109 ? 6.929 4.156 -7.949 1.00 70.75 109 MET A CA 1
ATOM 817 C C . MET A 1 109 ? 6.004 3.805 -9.134 1.00 70.75 109 MET A C 1
ATOM 819 O O . MET A 1 109 ? 5.495 4.692 -9.817 1.00 70.75 109 MET A O 1
ATOM 823 N N . GLY A 1 110 ? 5.803 2.508 -9.383 1.00 64.25 110 GLY A N 1
ATOM 824 C CA . GLY A 1 110 ? 4.904 1.983 -10.417 1.00 64.25 110 GLY A CA 1
ATOM 825 C C . GLY A 1 110 ? 5.520 1.867 -11.815 1.00 64.25 110 GLY A C 1
ATOM 826 O O . GLY A 1 110 ? 4.822 1.545 -12.769 1.00 64.25 110 GLY A O 1
ATOM 827 N N . TYR A 1 111 ? 6.823 2.121 -11.979 1.00 63.09 111 TYR A N 1
ATOM 828 C CA . TYR A 1 111 ? 7.477 2.082 -13.291 1.00 63.09 111 TYR A CA 1
ATOM 829 C C . TYR A 1 111 ? 8.089 0.701 -13.588 1.00 63.09 111 TYR A C 1
ATOM 831 O O . TYR A 1 111 ? 9.154 0.344 -13.059 1.00 63.09 111 TYR A O 1
ATOM 839 N N . CYS A 1 112 ? 7.454 -0.062 -14.478 1.00 63.00 112 CYS A N 1
ATOM 840 C CA . CYS A 1 112 ? 8.104 -1.184 -15.159 1.00 63.00 112 CYS A CA 1
ATOM 841 C C . CYS A 1 112 ? 8.790 -0.678 -16.438 1.00 63.00 112 CYS A C 1
ATOM 843 O O . CYS A 1 112 ? 8.211 0.095 -17.189 1.00 63.00 112 CYS A O 1
ATOM 845 N N . MET A 1 113 ? 10.057 -1.056 -16.643 1.00 58.19 113 MET A N 1
ATOM 846 C CA . MET A 1 113 ? 10.909 -0.511 -17.716 1.00 58.19 113 MET A CA 1
ATOM 847 C C . MET A 1 113 ? 10.901 -1.333 -19.011 1.00 58.19 113 MET A C 1
ATOM 849 O O . MET A 1 113 ? 11.371 -0.833 -20.026 1.00 58.19 113 MET A O 1
ATOM 853 N N . LYS A 1 114 ? 10.451 -2.595 -18.987 1.00 59.88 114 LYS A N 1
ATOM 854 C CA . LYS A 1 114 ? 10.358 -3.427 -20.197 1.00 59.88 114 LYS A CA 1
ATOM 855 C C . LYS A 1 114 ? 9.063 -4.208 -20.215 1.00 59.88 114 LYS A C 1
ATOM 857 O O . LYS A 1 114 ? 8.744 -4.849 -19.216 1.00 59.88 114 LYS A O 1
ATOM 862 N N . ASP A 1 115 ? 8.448 -4.263 -21.388 1.00 58.72 115 ASP A N 1
ATOM 863 C CA . ASP A 1 115 ? 7.161 -4.916 -21.658 1.00 58.72 115 ASP A CA 1
ATOM 864 C C . ASP A 1 115 ? 7.169 -6.441 -21.434 1.00 58.72 115 A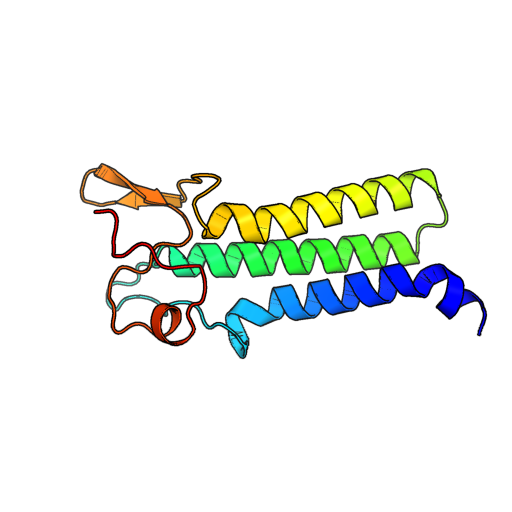SP A C 1
ATOM 866 O O . ASP A 1 115 ? 6.122 -7.058 -21.274 1.00 58.72 115 ASP A O 1
ATOM 870 N N . THR A 1 116 ? 8.349 -7.063 -21.347 1.00 59.25 116 THR A N 1
ATOM 871 C CA . THR A 1 116 ? 8.512 -8.513 -21.136 1.00 59.25 116 THR A CA 1
ATOM 872 C C . THR A 1 116 ? 8.477 -8.958 -19.668 1.00 59.25 116 THR A C 1
ATOM 874 O O . THR A 1 116 ? 8.664 -10.141 -19.379 1.00 59.25 116 THR A O 1
ATOM 877 N N . MET A 1 117 ? 8.270 -8.039 -18.722 1.00 64.25 117 MET A N 1
ATOM 878 C CA . MET A 1 117 ? 8.340 -8.324 -17.284 1.00 64.25 117 MET A CA 1
ATOM 879 C C . MET A 1 117 ? 7.018 -8.854 -16.714 1.00 64.25 117 MET A C 1
ATOM 881 O O . MET A 1 117 ? 5.939 -8.420 -17.106 1.00 64.25 117 MET A O 1
ATOM 885 N N . GLU A 1 118 ? 7.110 -9.748 -15.724 1.00 63.97 118 GLU A N 1
ATOM 886 C CA . GLU A 1 118 ? 5.964 -10.358 -15.021 1.00 63.97 118 GLU A CA 1
ATOM 887 C C . GLU A 1 118 ? 4.976 -9.316 -14.462 1.00 63.97 118 GLU A C 1
ATOM 889 O O . GLU A 1 118 ? 3.766 -9.501 -14.563 1.00 63.97 118 GLU A O 1
ATOM 894 N N . CYS A 1 119 ? 5.475 -8.168 -13.983 1.00 62.25 119 CYS A N 1
ATOM 895 C CA . CYS A 1 119 ? 4.634 -7.062 -13.513 1.00 62.25 119 CYS A CA 1
ATOM 896 C C . CYS A 1 119 ? 3.669 -6.529 -14.586 1.00 62.25 119 CYS A C 1
ATOM 898 O O . CYS A 1 119 ? 2.555 -6.124 -14.268 1.00 62.25 119 CYS A O 1
ATOM 900 N N . ILE A 1 120 ? 4.075 -6.543 -15.860 1.00 62.75 120 ILE A N 1
ATOM 901 C CA . ILE A 1 120 ? 3.254 -6.066 -16.977 1.00 62.75 120 ILE A CA 1
ATOM 902 C C . ILE A 1 120 ? 2.261 -7.142 -17.403 1.00 62.75 120 ILE A C 1
ATOM 904 O O . ILE A 1 120 ? 1.099 -6.817 -17.633 1.00 62.75 120 ILE A O 1
ATOM 908 N N . LYS A 1 121 ? 2.672 -8.420 -17.420 1.00 64.06 121 LYS A N 1
ATOM 909 C CA . LYS A 1 121 ? 1.772 -9.550 -17.718 1.00 64.06 121 LYS A CA 1
ATOM 910 C C . LYS A 1 121 ? 0.584 -9.617 -16.758 1.00 64.06 121 LYS A C 1
ATOM 912 O O . LYS A 1 121 ? -0.528 -9.911 -17.178 1.00 64.06 121 LYS A O 1
ATOM 917 N N . HIS A 1 122 ? 0.821 -9.326 -15.480 1.00 64.31 122 HIS A N 1
ATOM 918 C CA . HIS A 1 122 ? -0.208 -9.341 -14.441 1.00 64.31 122 HIS A CA 1
ATOM 919 C C . HIS A 1 122 ? -0.848 -7.965 -14.195 1.00 64.31 122 HIS A C 1
ATOM 921 O O . HIS A 1 122 ? -1.532 -7.792 -13.185 1.00 64.31 122 HIS A O 1
ATOM 927 N N . HIS A 1 123 ? -0.611 -6.974 -15.071 1.00 60.94 123 HIS A N 1
ATOM 928 C CA . HIS A 1 123 ? -1.096 -5.588 -14.934 1.00 60.94 123 HIS A CA 1
ATOM 929 C C . HIS A 1 123 ? -0.882 -5.000 -13.529 1.00 60.94 123 HIS A C 1
ATOM 931 O O . HIS A 1 123 ? -1.654 -4.177 -13.031 1.00 60.94 123 HIS A O 1
ATOM 937 N N . THR A 1 124 ? 0.163 -5.467 -12.855 1.00 55.00 124 THR A N 1
ATOM 938 C CA . THR A 1 124 ? 0.396 -5.207 -11.449 1.00 55.00 124 THR A CA 1
ATOM 939 C C . THR A 1 124 ? 1.152 -3.901 -11.304 1.00 55.00 124 THR A C 1
ATOM 941 O O . THR A 1 124 ? 2.269 -3.787 -11.803 1.00 55.00 124 THR A O 1
ATOM 944 N N . PHE A 1 125 ? 0.565 -2.945 -10.576 1.00 56.47 125 PHE A N 1
ATOM 945 C CA . PHE A 1 125 ? 1.026 -1.554 -10.524 1.00 56.47 125 PHE A CA 1
ATOM 946 C C . PHE A 1 125 ? 1.006 -0.958 -11.934 1.00 56.47 125 PHE A C 1
ATOM 948 O O . PHE A 1 125 ? 1.964 -1.034 -12.695 1.00 56.47 125 PHE A O 1
ATOM 955 N N . THR A 1 126 ? -0.158 -0.436 -12.291 1.00 50.69 126 THR A N 1
ATOM 956 C CA . THR A 1 126 ? -0.551 0.132 -13.581 1.00 50.69 126 THR A CA 1
ATOM 957 C C . THR A 1 126 ? 0.551 0.962 -14.249 1.00 50.69 126 THR A C 1
ATOM 959 O O . THR A 1 126 ? 0.739 2.149 -14.002 1.00 50.69 126 THR A O 1
ATOM 962 N N . ILE A 1 127 ? 1.289 0.255 -15.107 1.00 54.06 127 ILE A N 1
ATOM 963 C CA . ILE A 1 127 ? 1.723 0.581 -16.468 1.00 54.06 127 ILE A CA 1
ATOM 964 C C . ILE A 1 127 ? 1.690 2.077 -16.791 1.00 54.06 127 ILE A C 1
ATOM 966 O O . ILE A 1 127 ? 0.662 2.635 -17.162 1.00 54.06 127 ILE A O 1
ATOM 970 N N . VAL A 1 128 ? 2.872 2.686 -16.824 1.00 43.16 128 VAL A N 1
ATOM 971 C CA . VAL A 1 128 ? 3.138 3.785 -17.752 1.00 43.16 128 VAL A CA 1
ATOM 972 C C . VAL A 1 128 ? 4.432 3.457 -18.487 1.00 43.16 128 VAL A C 1
ATOM 974 O O . VAL A 1 128 ? 5.504 3.917 -18.109 1.00 43.16 128 VAL A O 1
ATOM 977 N N . SER A 1 129 ? 4.293 2.625 -19.521 1.00 39.31 129 SER A N 1
ATOM 978 C CA . SER A 1 129 ? 5.230 2.550 -20.654 1.00 39.31 129 SER A CA 1
ATOM 979 C C . SER A 1 129 ? 4.858 3.584 -21.742 1.00 39.31 129 SER A C 1
ATOM 981 O O . SER A 1 129 ? 5.582 3.749 -22.710 1.00 39.31 129 SER A O 1
ATOM 983 N N . ILE A 1 130 ? 3.729 4.303 -21.588 1.00 37.75 130 ILE A N 1
ATOM 984 C CA . ILE A 1 130 ? 3.109 5.130 -22.647 1.00 37.75 130 ILE A CA 1
ATOM 985 C C . ILE A 1 130 ? 3.216 6.654 -22.444 1.00 37.75 130 ILE A C 1
ATOM 987 O O . ILE A 1 130 ? 2.738 7.409 -23.278 1.00 37.75 130 ILE A O 1
ATOM 991 N N . LEU A 1 131 ? 3.832 7.121 -21.355 1.00 31.89 131 LEU A N 1
ATOM 992 C CA . LEU A 1 131 ? 4.192 8.536 -21.164 1.00 31.89 131 LEU A CA 1
ATOM 993 C C . LEU A 1 131 ? 5.687 8.601 -20.835 1.00 31.89 131 LEU A C 1
ATOM 995 O O . LEU A 1 131 ? 6.075 8.901 -19.702 1.00 31.89 131 LEU A O 1
ATOM 999 N N . GLY A 1 132 ? 6.491 8.175 -21.811 1.00 36.22 132 GLY A N 1
ATOM 1000 C CA . GLY A 1 132 ? 7.803 8.777 -22.035 1.00 36.22 132 GLY A CA 1
ATOM 1001 C C . GLY A 1 132 ? 7.613 10.164 -22.628 1.00 36.22 132 GLY A C 1
ATOM 1002 O O . GLY A 1 132 ? 6.644 10.324 -23.404 1.00 36.22 132 GLY A O 1
#